Protein AF-A0A2G5TC03-F1 (afdb_monomer_lite)

Secondary structure (DSSP, 8-state):
---HHHHHHHHHHHHHHHHHHHHHHHHHHHHHHHHHHHHHH----HHHHHHHHHHHHHHHHHHHHHHHHHSTTHHHHHHHHHTT-------------

Radius of gyration: 22.6 Å; chains: 1; bounding box: 40×36×72 Å

Sequence (97 aa):
MTSNPSRVMFEILIKGLSLQVLLPLCCYVPVTILYCWNKYSGSQILISQYTLSFMGTLPCVFDPLLQIYFIMPYRTTILKFLACSPLTPLSRSRGNF

Structure (mmCIF, N/CA/C/O backbone):
data_AF-A0A2G5TC03-F1
#
_entry.id   AF-A0A2G5TC03-F1
#
loop_
_atom_site.group_PDB
_atom_site.id
_atom_site.type_symbol
_atom_site.label_atom_id
_atom_site.label_alt_id
_atom_site.label_comp_id
_atom_site.label_asym_id
_atom_site.label_entity_id
_atom_site.label_seq_id
_atom_site.pdbx_PDB_ins_code
_atom_site.Cartn_x
_atom_site.Cartn_y
_atom_site.Cartn_z
_atom_site.occupancy
_atom_site.B_iso_or_equiv
_atom_site.auth_seq_id
_atom_site.auth_comp_id
_atom_site.auth_asym_id
_atom_site.auth_atom_id
_atom_site.pdbx_PDB_model_num
ATOM 1 N N . MET A 1 1 ? 21.188 13.815 -28.849 1.00 44.28 1 MET A N 1
ATOM 2 C CA . MET A 1 1 ? 20.896 12.364 -28.896 1.00 44.28 1 MET A CA 1
ATOM 3 C C . MET A 1 1 ? 21.228 11.755 -27.537 1.00 44.28 1 MET A C 1
ATOM 5 O O . MET A 1 1 ? 22.329 11.264 -27.348 1.00 44.28 1 MET A O 1
ATOM 9 N N . THR A 1 2 ? 20.336 11.854 -26.552 1.00 47.28 2 THR A N 1
ATOM 10 C CA . THR A 1 2 ? 20.574 11.321 -25.198 1.00 47.28 2 THR A CA 1
ATOM 11 C C . THR A 1 2 ? 19.589 10.183 -24.914 1.00 47.28 2 THR A C 1
ATOM 13 O O . THR A 1 2 ? 18.406 10.391 -24.672 1.00 47.28 2 THR A O 1
ATOM 16 N N . SER A 1 3 ? 20.102 8.962 -25.093 1.00 52.19 3 SER A N 1
ATOM 17 C CA . SER A 1 3 ? 19.748 7.713 -24.403 1.00 52.19 3 SER A CA 1
ATOM 18 C C . SER A 1 3 ? 18.285 7.496 -23.961 1.00 52.19 3 SER A C 1
ATOM 20 O O . SER A 1 3 ? 17.947 7.635 -22.787 1.00 52.19 3 SER A O 1
ATOM 22 N N . ASN A 1 4 ? 17.454 6.957 -24.868 1.00 71.31 4 ASN A N 1
ATOM 23 C CA . ASN A 1 4 ? 16.202 6.234 -24.555 1.00 71.31 4 ASN A CA 1
ATOM 24 C C . ASN A 1 4 ? 16.199 5.444 -23.216 1.00 71.31 4 ASN A C 1
ATOM 26 O O . ASN A 1 4 ? 15.223 5.566 -22.472 1.00 71.31 4 ASN A O 1
ATOM 30 N N . PRO A 1 5 ? 17.257 4.688 -22.839 1.00 72.12 5 PRO A N 1
ATOM 31 C CA . PRO A 1 5 ? 17.284 3.960 -21.563 1.00 72.12 5 PRO A CA 1
ATOM 32 C C . PRO A 1 5 ? 17.206 4.843 -20.306 1.00 72.12 5 PRO A C 1
ATOM 34 O O . PRO A 1 5 ? 16.625 4.421 -19.309 1.00 72.12 5 PRO A O 1
ATOM 37 N N . SER A 1 6 ? 17.716 6.079 -20.337 1.00 76.69 6 SER A N 1
ATOM 38 C CA . SER A 1 6 ? 17.667 6.986 -19.181 1.00 76.69 6 SER A CA 1
ATOM 39 C C . SER A 1 6 ? 16.235 7.419 -18.849 1.00 76.69 6 SER A C 1
ATOM 41 O O . SER A 1 6 ? 15.889 7.549 -17.678 1.00 76.69 6 SER A O 1
ATOM 43 N N . ARG A 1 7 ? 15.373 7.590 -19.864 1.00 78.81 7 ARG A N 1
ATOM 44 C CA . ARG A 1 7 ? 13.953 7.921 -19.650 1.00 78.81 7 ARG A CA 1
ATOM 45 C C . ARG A 1 7 ? 13.171 6.748 -19.079 1.00 78.81 7 ARG A C 1
ATOM 47 O O . ARG A 1 7 ? 12.400 6.937 -18.149 1.00 78.81 7 ARG A O 1
ATOM 54 N N . VAL A 1 8 ? 13.421 5.537 -19.576 1.00 77.69 8 VAL A N 1
ATOM 55 C CA . VAL A 1 8 ? 12.795 4.315 -19.044 1.00 77.69 8 VAL A CA 1
ATOM 56 C C . VAL A 1 8 ? 13.163 4.110 -17.572 1.00 77.69 8 VAL A C 1
ATOM 58 O O . VAL A 1 8 ? 12.301 3.785 -16.759 1.00 77.69 8 VAL A O 1
ATOM 61 N N . MET A 1 9 ? 14.423 4.357 -17.207 1.00 75.62 9 MET A N 1
ATOM 62 C CA . MET A 1 9 ? 14.869 4.294 -15.815 1.00 75.62 9 MET A CA 1
ATOM 63 C C . MET A 1 9 ? 14.177 5.331 -14.928 1.00 75.62 9 MET A C 1
ATOM 65 O O . MET A 1 9 ? 13.765 5.006 -13.817 1.00 75.62 9 MET A O 1
ATOM 69 N N . PHE A 1 10 ? 14.001 6.551 -15.431 1.00 81.38 10 PHE A N 1
ATOM 70 C CA . PHE A 1 10 ? 13.312 7.618 -14.712 1.00 81.38 10 PHE A CA 1
ATOM 71 C C . PHE A 1 10 ? 11.819 7.320 -14.494 1.00 81.38 10 PHE A C 1
ATOM 73 O O . PHE A 1 10 ? 11.324 7.474 -13.383 1.00 81.38 10 PHE A O 1
ATOM 80 N N . GLU A 1 11 ? 11.116 6.815 -15.510 1.00 79.44 11 GLU A N 1
ATOM 81 C CA . GLU A 1 11 ? 9.709 6.391 -15.400 1.00 79.44 11 GLU A CA 1
ATOM 82 C C . GLU A 1 11 ? 9.520 5.290 -14.351 1.00 79.44 11 GLU A C 1
ATOM 84 O O . GLU A 1 11 ? 8.590 5.322 -13.543 1.00 79.44 11 GLU A O 1
ATOM 89 N N . ILE A 1 12 ? 10.432 4.317 -14.328 1.00 75.69 12 ILE A N 1
ATOM 90 C CA . ILE A 1 12 ? 10.439 3.258 -13.317 1.00 75.69 12 ILE A CA 1
ATOM 91 C C . ILE A 1 12 ? 10.665 3.875 -11.933 1.00 75.69 12 ILE A C 1
ATOM 93 O O . ILE A 1 12 ? 9.900 3.610 -11.014 1.00 75.69 12 ILE A O 1
ATOM 97 N N . LEU A 1 13 ? 11.631 4.773 -11.780 1.00 80.06 13 LEU A N 1
ATOM 98 C CA . LEU A 1 13 ? 11.879 5.439 -10.505 1.00 80.06 13 LEU A CA 1
ATOM 99 C C . LEU A 1 13 ? 10.645 6.217 -9.995 1.00 80.06 13 LEU A C 1
ATOM 101 O O . LEU A 1 13 ? 10.223 6.003 -8.860 1.00 80.06 13 LEU A O 1
ATOM 105 N N . ILE A 1 14 ? 10.001 7.031 -10.841 1.00 81.88 14 ILE A N 1
ATOM 106 C CA . ILE A 1 14 ? 8.790 7.807 -10.499 1.00 81.88 14 ILE A CA 1
ATOM 107 C C . ILE A 1 14 ? 7.637 6.895 -10.063 1.00 81.88 14 ILE A C 1
ATOM 109 O O . ILE A 1 14 ? 6.958 7.175 -9.069 1.00 81.88 14 ILE A O 1
ATOM 113 N N . LYS A 1 15 ? 7.411 5.786 -10.779 1.00 75.88 15 LYS A N 1
ATOM 114 C CA . LYS A 1 15 ? 6.368 4.816 -10.416 1.00 75.88 15 LYS A CA 1
ATOM 115 C C . LYS A 1 15 ? 6.683 4.121 -9.091 1.00 75.88 15 LYS A C 1
ATOM 117 O O . LYS A 1 15 ? 5.750 3.830 -8.348 1.00 75.88 15 LYS A O 1
ATOM 122 N N . GLY A 1 16 ? 7.960 3.895 -8.784 1.00 77.06 16 GLY A N 1
ATOM 123 C CA . GLY A 1 16 ? 8.411 3.299 -7.523 1.00 77.06 16 GLY A CA 1
ATOM 124 C C . GLY A 1 16 ? 8.146 4.195 -6.339 1.00 77.06 16 GLY A C 1
ATOM 125 O O . GLY A 1 16 ? 7.464 3.787 -5.404 1.00 77.06 16 GLY A O 1
ATOM 126 N N . LEU A 1 17 ? 8.579 5.446 -6.449 1.00 81.06 17 LEU A N 1
ATOM 127 C CA . LEU A 1 17 ? 8.309 6.490 -5.465 1.00 81.06 17 LEU A CA 1
ATOM 128 C C . LEU A 1 17 ? 6.807 6.691 -5.239 1.00 81.06 17 LEU A C 1
ATOM 130 O O . LEU A 1 17 ? 6.353 6.751 -4.099 1.00 81.06 17 LEU A O 1
ATOM 134 N N . SER A 1 18 ? 6.019 6.729 -6.314 1.00 82.00 18 SER A N 1
ATOM 135 C CA . SER A 1 18 ? 4.567 6.902 -6.214 1.00 82.00 18 SER A CA 1
ATOM 136 C C . SER A 1 18 ? 3.902 5.736 -5.475 1.00 82.00 18 SER A C 1
ATOM 138 O O . SER A 1 18 ? 3.045 5.962 -4.624 1.00 82.00 18 SER A O 1
ATOM 140 N N . LEU A 1 19 ? 4.314 4.491 -5.746 1.00 77.31 19 LEU A N 1
ATOM 141 C CA . LEU A 1 19 ? 3.793 3.322 -5.032 1.00 77.31 19 LEU A CA 1
ATOM 142 C C . LEU A 1 19 ? 4.254 3.283 -3.569 1.00 77.31 19 LEU A C 1
ATOM 144 O O . LEU A 1 19 ? 3.464 2.927 -2.699 1.00 77.31 19 LEU A O 1
ATOM 148 N N . GLN A 1 20 ? 5.506 3.666 -3.303 1.00 79.38 20 GLN A N 1
ATOM 149 C CA . GLN A 1 20 ? 6.080 3.721 -1.958 1.00 79.38 20 GLN A CA 1
ATOM 150 C C . GLN A 1 20 ? 5.372 4.750 -1.073 1.00 79.38 20 GLN A C 1
ATOM 152 O O . GLN A 1 20 ? 5.248 4.524 0.123 1.00 79.38 20 GLN A O 1
ATOM 157 N N . VAL A 1 21 ? 4.869 5.849 -1.643 1.00 83.19 21 VAL A N 1
ATOM 158 C CA . VAL A 1 21 ? 4.052 6.839 -0.919 1.00 83.19 21 VAL A CA 1
ATOM 159 C C . VAL A 1 21 ? 2.590 6.396 -0.809 1.00 83.19 21 VAL A C 1
ATOM 161 O O . VAL A 1 21 ? 1.963 6.589 0.232 1.00 83.19 21 VAL A O 1
ATOM 164 N N . LEU A 1 22 ? 2.032 5.773 -1.851 1.00 82.62 22 LEU A N 1
ATOM 165 C CA . LEU A 1 22 ? 0.631 5.343 -1.864 1.00 82.62 22 LEU A CA 1
ATOM 166 C C . LEU A 1 22 ? 0.360 4.194 -0.884 1.00 82.62 22 LEU A C 1
ATOM 168 O O . LEU A 1 22 ? -0.690 4.155 -0.252 1.00 82.62 22 LEU A O 1
ATOM 172 N N . LEU A 1 23 ? 1.302 3.266 -0.736 1.00 81.75 23 LEU A N 1
ATOM 173 C CA . LEU A 1 23 ? 1.162 2.104 0.134 1.00 81.75 23 LEU A CA 1
ATOM 174 C C . LEU A 1 23 ? 0.950 2.472 1.622 1.00 81.75 23 LEU A C 1
ATOM 176 O O . LEU A 1 23 ? -0.065 2.053 2.185 1.00 81.75 23 LEU A O 1
ATOM 180 N N . PRO A 1 24 ? 1.821 3.264 2.280 1.00 80.88 24 PRO A N 1
ATOM 181 C CA . PRO A 1 24 ? 1.572 3.719 3.637 1.00 80.88 24 PRO A CA 1
ATOM 182 C C . PRO A 1 24 ? 0.323 4.591 3.691 1.00 80.88 24 PRO A C 1
ATOM 184 O O . PRO A 1 24 ? -0.402 4.484 4.664 1.00 80.88 24 PRO A O 1
ATOM 187 N N . LEU A 1 25 ? -0.015 5.368 2.657 1.00 83.19 25 LEU A N 1
ATOM 188 C CA . LEU A 1 25 ? -1.283 6.104 2.632 1.00 83.19 25 LEU A CA 1
ATOM 189 C C . LEU A 1 25 ? -2.488 5.149 2.747 1.00 83.19 25 LEU A C 1
ATOM 191 O O . LEU A 1 25 ? -3.351 5.337 3.600 1.00 83.19 25 LEU A O 1
ATOM 195 N N . CYS A 1 26 ? -2.519 4.078 1.954 1.00 82.94 26 CYS A N 1
ATOM 196 C CA . CYS A 1 26 ? -3.583 3.076 1.991 1.00 82.94 26 CYS A CA 1
ATOM 197 C C . CYS A 1 26 ? -3.604 2.255 3.288 1.00 82.94 26 CYS A C 1
ATOM 199 O O . CYS A 1 26 ? -4.676 1.811 3.687 1.00 82.94 26 CYS A O 1
ATOM 201 N N . CYS A 1 27 ? -2.46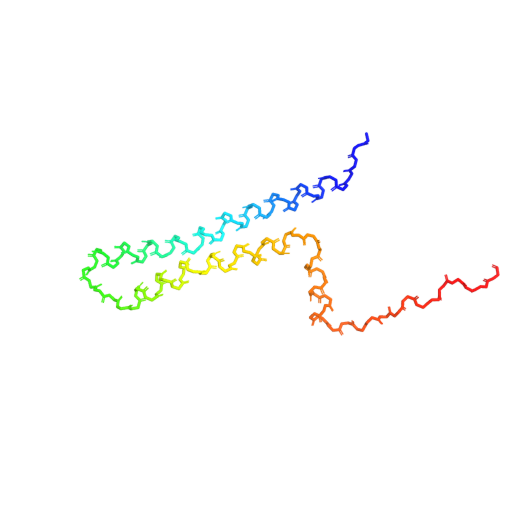3 2.042 3.948 1.00 81.62 27 CYS A N 1
ATOM 202 C CA . CYS A 1 27 ? -2.394 1.284 5.201 1.00 81.62 27 CYS A CA 1
ATOM 203 C C . CYS A 1 27 ? -2.639 2.159 6.440 1.00 81.62 27 CYS A C 1
ATOM 205 O O . CYS A 1 27 ? -3.431 1.790 7.299 1.00 81.62 27 CYS A O 1
ATOM 207 N N . TYR A 1 28 ? -2.004 3.328 6.543 1.00 81.25 28 TYR A N 1
ATOM 208 C CA . TYR A 1 28 ? -2.097 4.207 7.711 1.00 81.25 28 TYR A CA 1
ATOM 209 C C . TYR A 1 28 ? -3.414 4.976 7.778 1.00 81.25 28 TYR A C 1
ATOM 211 O O . TYR A 1 28 ? -3.945 5.140 8.873 1.00 81.25 28 TYR A O 1
ATOM 219 N N . VAL A 1 29 ? -3.972 5.452 6.659 1.00 86.12 29 VAL A N 1
ATOM 220 C CA . VAL A 1 29 ? -5.219 6.242 6.682 1.00 86.12 29 VAL A CA 1
ATOM 221 C C . VAL A 1 29 ? -6.386 5.474 7.320 1.00 86.12 29 VAL A C 1
ATOM 223 O O . VAL A 1 29 ? -6.946 5.985 8.293 1.00 86.12 29 VAL A O 1
ATOM 226 N N . PRO A 1 30 ? -6.745 4.249 6.882 1.00 82.94 30 PRO A N 1
ATOM 227 C CA . PRO A 1 30 ? -7.843 3.506 7.505 1.00 82.94 30 PRO A CA 1
ATOM 228 C C . PRO A 1 30 ? -7.549 3.138 8.962 1.00 82.94 30 PRO A C 1
ATOM 230 O O . PRO A 1 30 ? -8.451 3.184 9.796 1.00 82.94 30 PRO A O 1
ATOM 233 N N . VAL A 1 31 ? -6.289 2.849 9.301 1.00 83.56 31 VAL A N 1
ATOM 234 C CA . VAL A 1 31 ? -5.870 2.576 10.684 1.00 83.56 31 VAL A CA 1
ATOM 235 C C . VAL A 1 31 ? -6.064 3.795 11.577 1.00 83.56 31 VAL A C 1
ATOM 237 O O . VAL A 1 31 ? -6.573 3.674 12.688 1.00 83.56 31 VAL A O 1
ATOM 240 N N . THR A 1 32 ? -5.702 4.978 11.086 1.00 82.25 32 THR A N 1
ATOM 241 C CA . THR A 1 32 ? -5.833 6.232 11.833 1.00 82.25 32 THR A CA 1
ATOM 242 C C . THR A 1 32 ? -7.305 6.596 12.022 1.00 82.25 32 THR A C 1
ATOM 244 O O . THR A 1 32 ? -7.698 7.020 13.107 1.00 82.25 32 THR A O 1
ATOM 247 N N . ILE A 1 33 ? -8.146 6.359 11.009 1.00 85.69 33 ILE A N 1
ATOM 248 C CA . ILE A 1 33 ? -9.603 6.537 11.102 1.00 85.69 33 ILE A CA 1
ATOM 249 C C . ILE A 1 33 ? -10.200 5.587 12.147 1.00 85.69 33 ILE A C 1
ATOM 251 O O . ILE A 1 33 ? -10.931 6.039 13.026 1.00 85.69 33 ILE A O 1
ATOM 255 N N . LEU A 1 34 ? -9.860 4.294 12.099 1.00 82.06 34 LEU A N 1
ATOM 256 C CA . LEU A 1 34 ? -10.316 3.303 13.080 1.00 82.06 34 LEU A CA 1
ATOM 257 C C . LEU A 1 34 ? -9.832 3.635 14.494 1.00 82.06 34 LEU A C 1
ATOM 259 O O . LEU A 1 34 ? -10.596 3.504 15.450 1.00 82.06 34 LEU A O 1
ATOM 263 N N . TYR A 1 35 ? -8.592 4.103 14.634 1.00 80.88 35 TYR A N 1
ATOM 264 C CA . TYR A 1 35 ? -8.043 4.555 15.908 1.00 80.88 35 TYR A CA 1
ATOM 265 C C . TYR A 1 35 ? -8.839 5.735 16.475 1.00 80.88 35 TYR A C 1
ATOM 267 O O . TYR A 1 35 ? -9.279 5.685 17.625 1.00 80.88 35 TYR A O 1
ATOM 275 N N . CYS A 1 36 ? -9.072 6.774 15.667 1.00 84.38 36 CYS A N 1
ATOM 276 C CA . CYS A 1 36 ? -9.882 7.924 16.063 1.00 84.38 36 CYS A CA 1
ATOM 277 C C . CYS A 1 36 ? -11.305 7.493 16.432 1.00 84.38 36 CYS A C 1
ATOM 279 O O . CYS A 1 36 ? -11.800 7.888 17.484 1.00 84.38 36 CYS A O 1
ATOM 281 N N . TRP A 1 37 ? -11.933 6.629 15.632 1.00 81.69 37 TRP A N 1
ATOM 282 C CA . TRP A 1 37 ? -13.277 6.113 15.898 1.00 81.69 37 TRP A CA 1
ATOM 283 C C . TRP A 1 37 ? -13.372 5.396 17.250 1.00 81.69 37 TRP A C 1
ATOM 285 O O . TRP A 1 37 ? -14.256 5.702 18.049 1.00 81.69 37 TRP A O 1
ATOM 295 N N . ASN A 1 38 ? -12.433 4.494 17.551 1.00 79.31 38 ASN A N 1
ATOM 296 C CA . ASN A 1 38 ? -12.378 3.809 18.847 1.00 79.31 38 ASN A CA 1
ATOM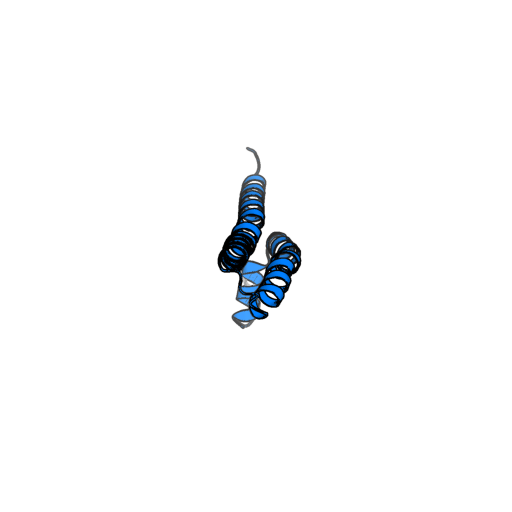 297 C C . ASN A 1 38 ? -12.204 4.803 20.004 1.00 79.31 38 ASN A C 1
ATOM 299 O O . ASN A 1 38 ? -12.834 4.657 21.051 1.00 79.31 38 ASN A O 1
ATOM 303 N N . LYS A 1 39 ? -11.390 5.845 19.802 1.00 78.12 39 LYS A N 1
ATOM 304 C CA . LYS A 1 39 ? -11.128 6.873 20.813 1.00 78.12 39 LYS A CA 1
ATOM 305 C C . LYS A 1 39 ? -12.367 7.711 21.137 1.00 78.12 39 LYS A C 1
ATOM 307 O O . LYS A 1 39 ? -12.595 7.999 22.306 1.00 78.12 39 LYS A O 1
ATOM 312 N N . TYR A 1 40 ? -13.179 8.052 20.134 1.00 80.44 40 TYR A N 1
ATOM 313 C CA . TYR A 1 40 ? -14.448 8.764 20.333 1.00 80.44 40 TYR A CA 1
ATOM 314 C C . TYR A 1 40 ? -15.561 7.864 20.875 1.00 80.44 40 TYR A C 1
ATOM 316 O O . TYR A 1 40 ? -16.379 8.317 21.669 1.00 80.44 40 TYR A O 1
ATOM 324 N N . SER A 1 41 ? -15.592 6.591 20.475 1.00 77.62 41 SER A N 1
ATOM 325 C CA . SER A 1 41 ? -16.631 5.650 20.902 1.00 77.62 41 SER A CA 1
ATOM 326 C C . SER A 1 41 ? -16.449 5.147 22.341 1.00 77.62 41 SER A C 1
ATOM 328 O O . SER A 1 41 ? -17.354 4.498 22.862 1.00 77.62 41 SER A O 1
ATOM 330 N N . GLY A 1 42 ? -15.293 5.384 22.973 1.00 68.19 42 GLY A N 1
ATOM 331 C CA . GLY A 1 42 ? -15.014 5.024 24.371 1.00 68.19 42 GLY A CA 1
ATOM 332 C C . GLY A 1 42 ? -14.933 3.518 24.664 1.00 68.19 42 GLY A C 1
ATOM 333 O O . GLY A 1 42 ? -14.627 3.129 25.787 1.00 68.19 42 GLY A O 1
ATOM 334 N N . SER A 1 43 ? -15.173 2.668 23.663 1.00 67.69 43 SER A N 1
ATOM 335 C CA . SER A 1 43 ? -15.098 1.212 23.762 1.00 67.69 43 SER A CA 1
ATOM 336 C C . SER A 1 43 ? -13.744 0.728 23.249 1.00 67.69 43 SER A C 1
ATOM 338 O O . SER A 1 43 ? -13.376 0.986 22.102 1.00 67.69 43 SER A O 1
ATOM 340 N N . GLN A 1 44 ? -12.985 0.024 24.092 1.00 62.81 44 GLN A N 1
ATOM 341 C CA . GLN A 1 44 ? -11.754 -0.642 23.669 1.00 62.81 44 GLN A CA 1
ATOM 342 C C . GLN A 1 44 ? -12.099 -1.925 22.916 1.00 62.81 44 GLN A C 1
ATOM 344 O O . GLN A 1 44 ? -12.243 -2.998 23.501 1.00 62.81 44 GLN A O 1
ATOM 349 N N . ILE A 1 45 ? -12.197 -1.832 21.593 1.00 67.81 45 ILE A N 1
ATOM 350 C CA . ILE A 1 45 ? -12.313 -3.021 20.756 1.00 67.81 45 ILE A CA 1
ATOM 351 C C . ILE A 1 45 ? -10.930 -3.684 20.698 1.00 67.81 45 ILE A C 1
ATOM 353 O O . ILE A 1 45 ? -10.006 -3.139 20.095 1.00 67.81 45 ILE A O 1
ATOM 357 N N . LEU A 1 46 ? -10.780 -4.875 21.295 1.00 69.69 46 LEU A N 1
ATOM 358 C CA . LEU A 1 46 ? -9.529 -5.657 21.267 1.00 69.69 46 LEU A CA 1
ATOM 359 C C . LEU A 1 46 ? -8.994 -5.837 19.835 1.00 69.69 46 LEU A C 1
ATOM 361 O O . LEU A 1 46 ? -7.792 -5.735 19.596 1.00 69.69 46 LEU A O 1
ATOM 365 N N . ILE A 1 47 ? -9.906 -6.031 18.873 1.00 69.25 47 ILE A N 1
ATOM 366 C CA . ILE A 1 47 ? -9.597 -6.130 17.440 1.00 69.25 47 ILE A CA 1
ATOM 367 C C . ILE A 1 47 ? -8.815 -4.908 16.940 1.00 69.25 47 ILE A C 1
ATOM 369 O O . ILE A 1 47 ? -7.890 -5.066 16.152 1.00 69.25 47 ILE A O 1
ATOM 373 N N . SER A 1 48 ? -9.116 -3.702 17.437 1.00 70.12 48 SER A N 1
ATOM 374 C CA . SER A 1 48 ? -8.464 -2.472 16.984 1.00 70.12 48 SER A CA 1
ATOM 375 C C . SER A 1 48 ? -6.968 -2.473 17.282 1.00 70.12 48 SER A C 1
ATOM 377 O O . SER A 1 48 ? -6.216 -1.897 16.504 1.00 70.12 48 SER A O 1
ATOM 379 N N . GLN A 1 49 ? -6.525 -3.103 18.375 1.00 72.19 49 GLN A N 1
ATOM 380 C CA . GLN A 1 49 ? -5.102 -3.165 18.719 1.00 72.19 49 GLN A CA 1
ATOM 381 C C . GLN A 1 49 ? -4.346 -4.117 17.789 1.00 72.19 49 GLN A C 1
ATOM 383 O O . GLN A 1 49 ? -3.302 -3.754 17.249 1.00 72.19 49 GLN A O 1
ATOM 388 N N . TYR A 1 50 ? -4.913 -5.298 17.527 1.00 79.12 50 TYR A N 1
ATOM 389 C CA . TYR A 1 50 ? -4.333 -6.253 16.582 1.00 79.12 50 TYR A CA 1
ATOM 390 C C . TYR A 1 50 ? -4.314 -5.702 15.157 1.00 79.12 50 TYR A C 1
ATOM 392 O O . TYR A 1 50 ? -3.302 -5.820 14.470 1.00 79.12 50 TYR A O 1
ATOM 400 N N . THR A 1 51 ? -5.392 -5.047 14.721 1.00 78.38 51 THR A N 1
ATOM 401 C CA . THR A 1 51 ? -5.456 -4.415 13.400 1.00 78.38 51 THR A CA 1
ATOM 402 C C . THR A 1 51 ? -4.467 -3.254 13.282 1.00 78.38 51 THR A C 1
ATOM 404 O O . THR A 1 51 ? -3.839 -3.132 12.234 1.00 78.38 51 THR A O 1
ATOM 407 N N . LEU A 1 52 ? -4.253 -2.456 14.341 1.00 78.62 52 LEU A N 1
ATOM 408 C CA . LEU A 1 52 ? -3.219 -1.410 14.359 1.00 78.62 52 LEU A CA 1
ATOM 409 C C . LEU A 1 52 ? -1.822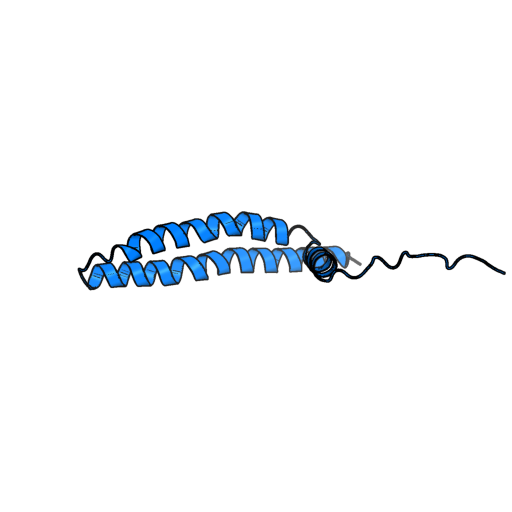 -1.993 14.137 1.00 78.62 52 LEU A C 1
ATOM 411 O O . LEU A 1 52 ? -1.102 -1.547 13.247 1.00 78.62 52 LEU A O 1
ATOM 415 N N . SER A 1 53 ? -1.435 -2.991 14.935 1.00 81.19 53 SER A N 1
ATOM 416 C CA . SER A 1 53 ? -0.103 -3.597 14.846 1.00 81.19 53 SER A CA 1
ATOM 417 C C . SER A 1 53 ? 0.101 -4.347 13.529 1.00 81.19 53 SER A C 1
ATOM 419 O O . SER A 1 53 ? 1.164 -4.246 12.916 1.00 81.19 53 SER A O 1
ATOM 421 N N . PHE A 1 54 ? -0.920 -5.058 13.050 1.00 83.06 54 PHE A N 1
ATOM 422 C CA . PHE A 1 54 ? -0.865 -5.774 11.778 1.00 83.06 54 PHE A CA 1
ATOM 423 C C . PHE A 1 54 ? -0.765 -4.814 10.586 1.00 83.06 54 PHE A C 1
ATOM 425 O O . PHE A 1 54 ? 0.127 -4.938 9.751 1.00 83.06 54 PHE A O 1
ATOM 432 N N . MET A 1 55 ? -1.625 -3.797 10.517 1.00 79.00 55 MET A N 1
ATOM 433 C CA . MET A 1 55 ? -1.571 -2.835 9.416 1.00 79.00 55 MET A CA 1
ATOM 434 C C . MET A 1 55 ? -0.385 -1.872 9.498 1.00 79.00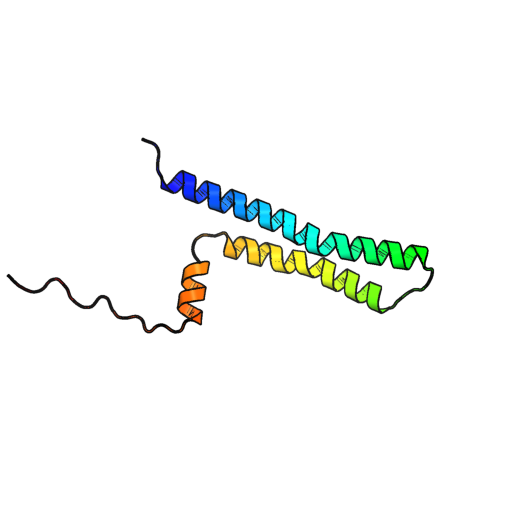 55 MET A C 1
ATOM 436 O O . MET A 1 55 ? 0.020 -1.357 8.462 1.00 79.00 55 MET A O 1
ATOM 440 N N . GLY A 1 56 ? 0.202 -1.658 10.680 1.00 81.00 56 GLY A N 1
ATOM 441 C CA . GLY A 1 56 ? 1.459 -0.923 10.843 1.00 81.00 56 GLY A CA 1
ATOM 442 C C . GLY A 1 56 ? 2.688 -1.710 10.379 1.00 81.00 56 GLY A C 1
ATOM 443 O O . GLY A 1 56 ? 3.645 -1.119 9.889 1.00 81.00 56 GLY A O 1
ATOM 444 N N . THR A 1 57 ? 2.655 -3.043 10.464 1.00 83.75 57 THR A N 1
ATOM 445 C CA . THR A 1 57 ? 3.753 -3.914 10.004 1.00 83.75 57 THR A CA 1
ATOM 446 C C . THR A 1 57 ? 3.679 -4.242 8.514 1.00 83.75 57 THR A C 1
ATOM 448 O O . THR A 1 57 ? 4.721 -4.436 7.890 1.00 83.75 57 THR A O 1
ATOM 451 N N . LEU A 1 58 ? 2.485 -4.232 7.908 1.00 82.69 58 LEU A N 1
ATOM 452 C CA . LEU A 1 58 ? 2.312 -4.393 6.458 1.00 82.69 58 LEU A CA 1
ATOM 453 C C . LEU A 1 58 ? 3.208 -3.458 5.622 1.00 82.69 58 LEU A C 1
ATOM 455 O O . LEU A 1 58 ? 3.937 -3.976 4.776 1.00 82.69 58 LEU A O 1
ATOM 459 N N . PRO A 1 59 ? 3.234 -2.125 5.827 1.00 80.25 59 PRO A N 1
ATOM 460 C CA . PRO A 1 59 ? 4.100 -1.247 5.048 1.00 80.25 59 PRO A CA 1
ATOM 461 C C . PRO A 1 59 ? 5.588 -1.557 5.245 1.00 80.25 59 PRO A C 1
ATOM 463 O O . PRO A 1 59 ? 6.338 -1.466 4.282 1.00 80.25 59 PRO A O 1
ATOM 466 N N . CYS A 1 60 ? 6.014 -2.016 6.427 1.00 81.56 60 CYS A N 1
ATOM 467 C CA . CYS A 1 60 ? 7.400 -2.435 6.668 1.00 81.56 60 CYS A CA 1
ATOM 468 C C . CYS A 1 60 ? 7.793 -3.704 5.899 1.00 81.56 60 CYS A C 1
ATOM 470 O O . CYS A 1 60 ? 8.952 -3.859 5.529 1.00 81.56 60 CYS A O 1
ATOM 472 N N . VAL A 1 61 ? 6.848 -4.615 5.657 1.00 81.69 61 VAL A N 1
ATOM 473 C CA . VAL A 1 61 ? 7.080 -5.826 4.852 1.00 81.69 61 VAL A CA 1
ATOM 474 C C . VAL A 1 61 ? 7.011 -5.509 3.360 1.00 81.69 61 VAL A C 1
ATOM 476 O O . VAL A 1 61 ? 7.787 -6.035 2.565 1.00 81.69 61 VAL A O 1
ATOM 479 N N . PHE A 1 62 ? 6.090 -4.635 2.961 1.00 76.44 62 PHE A N 1
ATOM 480 C CA . PHE A 1 62 ? 5.895 -4.283 1.562 1.00 76.44 62 PHE A CA 1
ATOM 481 C C . PHE A 1 62 ? 6.925 -3.282 1.034 1.00 76.44 62 PHE A C 1
ATOM 483 O O . PHE A 1 62 ? 7.219 -3.347 -0.151 1.00 76.44 62 PHE A O 1
ATOM 490 N N . ASP A 1 63 ? 7.516 -2.410 1.853 1.00 76.44 63 ASP A N 1
ATOM 491 C CA . ASP A 1 63 ? 8.585 -1.491 1.426 1.00 76.44 63 ASP A CA 1
ATOM 492 C C . ASP A 1 63 ? 9.772 -2.217 0.745 1.00 76.44 63 ASP A C 1
ATOM 494 O O . ASP A 1 63 ? 10.052 -1.917 -0.422 1.00 76.44 63 ASP A O 1
ATOM 498 N N . PRO A 1 64 ? 10.392 -3.257 1.347 1.00 73.38 64 PRO A N 1
ATOM 499 C CA . PRO A 1 64 ? 11.449 -4.019 0.684 1.00 73.38 64 PRO A CA 1
ATOM 500 C C . PRO A 1 64 ? 10.928 -4.855 -0.495 1.00 73.38 64 PRO A C 1
ATOM 502 O O . PRO A 1 64 ? 11.624 -4.989 -1.501 1.00 73.38 64 PRO A O 1
ATOM 505 N N . LEU A 1 65 ? 9.694 -5.379 -0.437 1.00 73.38 65 LEU A N 1
ATOM 506 C CA . LEU A 1 65 ? 9.084 -6.100 -1.567 1.00 73.38 65 LEU A CA 1
ATOM 507 C C . LEU A 1 65 ? 8.862 -5.184 -2.779 1.00 73.38 65 LEU A C 1
ATOM 509 O O . LEU A 1 65 ? 9.082 -5.596 -3.918 1.00 73.38 65 LEU A O 1
ATOM 513 N N . LEU A 1 66 ? 8.451 -3.937 -2.550 1.00 71.50 66 LEU A N 1
ATOM 514 C CA . LEU A 1 66 ? 8.267 -2.927 -3.584 1.00 71.50 66 LEU A CA 1
ATOM 515 C C . LEU A 1 66 ? 9.610 -2.437 -4.128 1.00 71.50 66 LEU A C 1
ATOM 517 O O . LEU A 1 66 ? 9.729 -2.303 -5.346 1.00 71.50 66 LEU A O 1
ATOM 521 N N . GLN A 1 67 ? 10.630 -2.255 -3.282 1.00 70.56 67 GLN A N 1
ATOM 522 C CA . GLN A 1 67 ? 11.999 -1.982 -3.738 1.00 70.56 67 GLN A CA 1
ATOM 523 C C . GLN A 1 67 ? 12.535 -3.101 -4.639 1.00 70.56 67 GLN A C 1
ATOM 525 O O . GLN A 1 67 ? 13.039 -2.821 -5.729 1.00 70.56 67 GLN A O 1
ATOM 530 N N . ILE A 1 68 ? 12.358 -4.368 -4.249 1.00 66.50 68 ILE A N 1
ATOM 531 C CA . ILE A 1 68 ? 12.745 -5.537 -5.059 1.00 66.50 68 ILE A CA 1
ATOM 532 C C . ILE A 1 68 ? 11.958 -5.577 -6.377 1.00 66.50 68 ILE A C 1
ATOM 534 O O . ILE A 1 68 ? 12.502 -5.940 -7.417 1.00 66.50 68 ILE A O 1
ATOM 538 N N . TYR A 1 69 ? 10.694 -5.145 -6.375 1.00 64.56 69 TYR A N 1
ATOM 539 C CA . TYR A 1 69 ? 9.878 -5.056 -7.586 1.00 64.56 69 TYR A CA 1
ATOM 540 C C . TYR A 1 69 ? 10.291 -3.896 -8.522 1.00 64.56 69 TYR A C 1
ATOM 542 O O . TYR A 1 69 ? 9.940 -3.893 -9.709 1.00 64.56 69 TYR A O 1
ATOM 550 N N . PHE A 1 70 ? 10.997 -2.888 -8.006 1.00 57.97 70 PHE A N 1
ATOM 551 C CA . PHE A 1 70 ? 11.452 -1.718 -8.765 1.00 57.97 70 PHE A CA 1
ATOM 552 C C . PHE A 1 70 ? 12.886 -1.815 -9.281 1.00 57.97 70 PHE A C 1
ATOM 554 O O . PHE A 1 70 ? 13.201 -1.181 -10.291 1.00 57.97 70 PHE A O 1
ATOM 561 N N . ILE A 1 71 ? 13.719 -2.677 -8.697 1.00 61.06 71 ILE A N 1
ATOM 562 C CA . ILE A 1 71 ? 14.921 -3.179 -9.366 1.00 61.06 71 ILE A CA 1
ATOM 563 C C . ILE A 1 71 ? 14.474 -4.003 -10.594 1.00 61.06 71 ILE A C 1
ATOM 565 O O . ILE A 1 71 ? 14.088 -5.166 -10.522 1.00 61.06 71 ILE A O 1
ATOM 569 N N . MET A 1 72 ? 14.404 -3.311 -11.737 1.00 49.28 72 MET A N 1
ATOM 570 C CA . MET A 1 72 ? 14.295 -3.806 -13.120 1.00 49.28 72 MET A CA 1
ATOM 571 C C . MET A 1 72 ? 14.793 -5.267 -13.244 1.00 49.28 72 MET A C 1
ATOM 573 O O . MET A 1 72 ? 15.976 -5.434 -12.972 1.00 49.28 72 MET A O 1
ATOM 577 N N . PRO A 1 73 ? 14.061 -6.346 -13.636 1.00 54.34 73 PRO A N 1
ATOM 578 C CA . PRO A 1 73 ? 12.948 -6.475 -14.582 1.00 54.34 73 PRO A CA 1
ATOM 579 C C . PRO A 1 73 ? 11.951 -7.600 -14.169 1.00 54.34 73 PRO A C 1
ATOM 581 O O . PRO A 1 73 ? 11.545 -8.428 -14.983 1.00 54.34 73 PRO A O 1
ATOM 584 N N . TYR A 1 74 ? 11.617 -7.742 -12.886 1.00 51.97 74 TYR A N 1
ATOM 585 C CA . TYR A 1 74 ? 11.083 -9.024 -12.397 1.00 51.97 74 TYR A CA 1
ATOM 586 C C . TYR A 1 74 ? 9.589 -9.256 -12.700 1.00 51.97 74 TYR A C 1
ATOM 588 O O . TYR A 1 74 ? 9.117 -10.382 -12.609 1.00 51.97 74 TYR A O 1
ATOM 596 N N . ARG A 1 75 ? 8.841 -8.233 -13.150 1.00 56.53 75 ARG A N 1
ATOM 597 C CA . ARG A 1 75 ? 7.401 -8.356 -13.482 1.00 56.53 75 ARG A CA 1
ATOM 598 C C . ARG A 1 75 ? 7.174 -9.359 -14.621 1.00 56.53 75 ARG A C 1
ATOM 600 O O . ARG A 1 75 ? 6.362 -10.268 -14.501 1.00 56.53 75 ARG A O 1
ATOM 607 N N . THR A 1 76 ? 7.941 -9.220 -15.703 1.00 55.78 76 THR A N 1
ATOM 608 C CA . THR A 1 76 ? 7.873 -10.090 -16.887 1.00 55.78 76 THR A CA 1
ATOM 609 C C . THR A 1 76 ? 8.466 -11.468 -16.606 1.00 55.78 76 THR A C 1
ATOM 611 O O . THR A 1 76 ? 7.992 -12.455 -17.158 1.00 55.78 76 THR A O 1
ATOM 614 N N . THR A 1 77 ? 9.472 -11.555 -15.731 1.00 56.47 77 THR A N 1
ATOM 615 C CA . THR A 1 77 ? 10.080 -12.826 -15.313 1.00 56.47 77 THR A CA 1
ATOM 616 C C . THR A 1 77 ? 9.153 -13.611 -14.396 1.00 56.47 77 THR A C 1
ATOM 618 O O . THR A 1 77 ? 8.956 -14.789 -14.644 1.00 56.47 77 THR A O 1
ATOM 621 N N . ILE A 1 78 ? 8.513 -12.972 -13.410 1.00 61.09 78 ILE A N 1
ATOM 622 C CA . ILE A 1 78 ? 7.498 -13.592 -12.548 1.00 61.09 78 ILE A CA 1
ATOM 623 C C . ILE A 1 78 ? 6.287 -14.012 -13.371 1.00 61.09 78 ILE A C 1
ATOM 625 O O . ILE A 1 78 ? 5.840 -15.136 -13.206 1.00 61.09 78 ILE A O 1
ATOM 629 N N . LEU A 1 79 ? 5.775 -13.170 -14.277 1.00 61.06 79 LEU A N 1
ATOM 630 C CA . LEU A 1 79 ? 4.682 -13.572 -15.168 1.00 61.06 79 LEU A CA 1
ATOM 631 C C . LEU A 1 79 ? 5.091 -14.738 -16.072 1.00 61.06 79 LEU A C 1
ATOM 633 O O . LEU A 1 79 ? 4.305 -15.658 -16.218 1.00 61.06 79 LEU A O 1
ATOM 637 N N . LYS A 1 80 ? 6.313 -14.770 -16.619 1.00 56.81 80 LYS A N 1
ATOM 638 C CA . LYS A 1 80 ? 6.826 -15.929 -17.377 1.00 56.81 80 LYS A CA 1
ATOM 639 C C . LYS A 1 80 ? 7.022 -17.180 -16.512 1.00 56.81 80 LYS A C 1
ATOM 641 O O . LYS A 1 80 ? 6.797 -18.283 -16.998 1.00 56.81 80 LYS A O 1
ATOM 646 N N . PHE A 1 81 ? 7.431 -17.011 -15.258 1.00 61.56 81 PHE A N 1
ATOM 647 C CA . PHE A 1 81 ? 7.675 -18.090 -14.301 1.00 61.56 81 PHE A CA 1
ATOM 648 C C . PHE A 1 81 ? 6.358 -18.683 -13.775 1.00 61.56 81 PHE A C 1
ATOM 650 O O . PHE A 1 81 ? 6.204 -19.898 -13.752 1.00 61.56 81 PHE A O 1
ATOM 657 N N . LEU A 1 82 ? 5.378 -17.835 -13.441 1.00 61.09 82 LEU A N 1
ATOM 658 C CA . LEU A 1 82 ? 4.012 -18.221 -13.063 1.00 61.09 82 LEU A CA 1
ATOM 659 C C . LEU A 1 82 ? 3.199 -18.741 -14.251 1.00 61.09 82 LEU A C 1
ATOM 661 O O . LEU A 1 82 ? 2.367 -19.620 -14.065 1.00 61.09 82 LEU A O 1
ATOM 665 N N . ALA A 1 83 ? 3.422 -18.227 -15.464 1.00 64.12 83 ALA A N 1
ATOM 666 C CA . ALA A 1 83 ? 2.707 -18.683 -16.654 1.00 64.12 83 ALA A CA 1
ATOM 667 C C . ALA A 1 83 ? 3.180 -20.049 -17.172 1.00 64.12 83 ALA A C 1
ATOM 669 O O . ALA A 1 83 ? 2.624 -20.492 -18.175 1.00 64.12 83 ALA A O 1
ATOM 670 N N . CYS A 1 84 ? 4.192 -20.691 -16.559 1.00 52.25 84 CYS A N 1
ATOM 671 C CA . CYS A 1 84 ? 4.725 -21.998 -16.974 1.00 52.25 84 CYS A CA 1
ATOM 672 C C . CYS A 1 84 ? 4.777 -22.169 -18.503 1.00 52.25 84 CYS A C 1
ATOM 674 O O . CYS A 1 84 ? 4.436 -23.224 -19.031 1.00 52.25 84 CYS A O 1
ATOM 676 N N . SER A 1 85 ? 5.160 -21.125 -19.246 1.00 55.34 85 SER A N 1
ATOM 677 C CA . SER A 1 85 ? 5.376 -21.291 -20.677 1.00 55.34 85 SER A CA 1
ATOM 678 C C . SER A 1 85 ? 6.705 -22.023 -20.817 1.00 55.34 85 SER A C 1
ATOM 680 O O . SER A 1 85 ? 7.712 -21.506 -20.321 1.00 55.34 85 SER A O 1
ATOM 682 N N . PRO A 1 86 ? 6.738 -23.219 -21.432 1.00 50.66 86 PRO A N 1
ATOM 683 C CA . PRO A 1 86 ? 7.987 -23.906 -21.695 1.00 50.66 86 PRO A CA 1
ATOM 684 C C . PRO A 1 86 ? 8.906 -22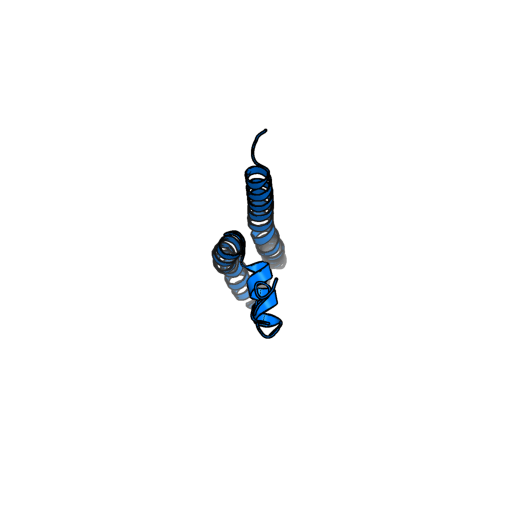.925 -22.415 1.00 50.66 86 PRO A C 1
ATOM 686 O O . PRO A 1 86 ? 8.480 -22.247 -23.351 1.00 50.66 86 PRO A O 1
ATOM 689 N N . LEU A 1 87 ? 10.152 -22.822 -21.955 1.00 53.38 87 LEU A N 1
ATOM 690 C CA . LEU A 1 87 ? 11.229 -22.232 -22.735 1.00 53.38 87 LEU A CA 1
ATOM 691 C C . LEU A 1 87 ? 11.223 -22.936 -24.091 1.00 53.38 87 LEU A C 1
ATOM 693 O O . LEU A 1 87 ? 11.764 -24.032 -24.205 1.00 53.38 87 LEU A O 1
ATOM 697 N N . THR A 1 88 ? 10.610 -22.344 -25.114 1.00 57.53 88 THR A N 1
ATOM 698 C CA . THR A 1 88 ? 10.926 -22.730 -26.481 1.00 57.53 88 THR A CA 1
ATOM 699 C C . THR A 1 88 ? 12.383 -22.323 -26.644 1.00 57.53 88 THR A C 1
ATOM 701 O O . THR A 1 88 ? 12.682 -21.123 -26.582 1.00 57.53 88 THR A O 1
ATOM 704 N N . PRO A 1 89 ? 13.324 -23.275 -26.746 1.00 45.66 89 PRO A N 1
ATOM 705 C CA . PRO A 1 89 ? 14.705 -22.908 -26.958 1.00 45.66 89 PRO A CA 1
ATOM 706 C C . PRO A 1 89 ? 14.749 -22.139 -28.277 1.00 45.66 89 PRO A C 1
ATOM 708 O O . PRO A 1 89 ? 14.115 -22.540 -29.256 1.00 45.66 89 PRO A O 1
ATOM 711 N N . LEU A 1 90 ? 15.500 -21.038 -28.299 1.00 56.66 90 LEU A N 1
ATOM 712 C CA . LEU A 1 90 ? 15.991 -20.400 -29.520 1.00 56.66 90 LEU A CA 1
ATOM 713 C C . LEU A 1 90 ? 16.931 -21.391 -30.227 1.00 56.66 90 LEU A C 1
ATOM 715 O O . LEU A 1 90 ? 18.145 -21.226 -30.283 1.00 56.66 90 LEU A O 1
ATOM 719 N N . SER A 1 91 ? 16.361 -22.486 -30.716 1.00 54.22 91 SER A N 1
ATOM 720 C CA . SER A 1 91 ? 17.015 -23.430 -31.587 1.00 54.22 91 SER A CA 1
ATOM 721 C C . SER A 1 91 ? 16.913 -22.861 -32.992 1.00 54.22 91 SER A C 1
ATOM 723 O O . SER A 1 91 ? 15.840 -22.803 -33.586 1.00 54.22 91 SER A O 1
ATOM 725 N N . ARG A 1 92 ? 18.083 -22.496 -33.517 1.00 54.41 92 ARG A N 1
ATOM 726 C CA . ARG A 1 92 ? 18.454 -22.820 -34.895 1.00 54.41 92 ARG A CA 1
ATOM 727 C C . ARG A 1 92 ? 17.706 -22.046 -35.986 1.00 54.41 92 ARG A C 1
ATOM 729 O O . ARG A 1 92 ? 16.925 -22.603 -36.743 1.00 54.41 92 ARG A O 1
ATOM 736 N N . SER A 1 93 ? 18.114 -20.794 -36.182 1.00 52.47 93 SER A N 1
ATOM 737 C CA . SER A 1 93 ? 18.127 -20.196 -37.523 1.00 52.47 93 SER A CA 1
ATOM 738 C C . SER A 1 93 ? 19.486 -19.561 -37.805 1.00 52.47 93 SER A C 1
ATOM 740 O O . SER A 1 93 ? 19.668 -18.348 -37.757 1.00 52.47 93 SER A O 1
ATOM 742 N N . ARG A 1 94 ? 20.483 -20.422 -38.023 1.00 46.97 94 ARG A N 1
ATOM 743 C CA . ARG A 1 94 ? 21.627 -20.117 -38.889 1.00 46.97 94 ARG A CA 1
ATOM 744 C C . ARG A 1 94 ? 22.245 -21.426 -39.368 1.00 46.97 94 ARG A C 1
ATOM 746 O O . ARG A 1 94 ? 23.310 -21.844 -38.930 1.00 46.97 94 ARG A O 1
ATOM 753 N N . GLY A 1 95 ? 21.494 -22.100 -40.226 1.00 49.66 95 GLY A N 1
ATOM 754 C CA . GLY A 1 95 ? 21.985 -23.154 -41.092 1.00 49.66 95 GLY A CA 1
ATOM 755 C C . GLY A 1 95 ? 21.357 -22.951 -42.462 1.00 49.66 95 GLY A C 1
ATOM 756 O O . GLY A 1 95 ? 20.141 -23.060 -42.574 1.00 49.66 95 GLY A O 1
ATOM 757 N N . ASN A 1 96 ? 22.228 -22.699 -43.439 1.00 43.84 96 ASN A N 1
ATOM 758 C CA . ASN A 1 96 ? 22.106 -23.012 -44.864 1.00 43.84 96 ASN A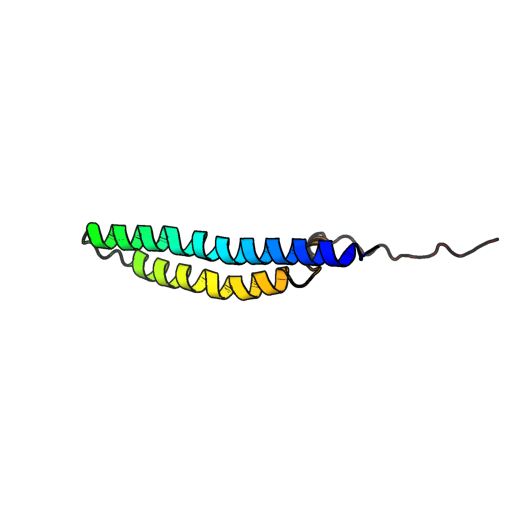 CA 1
ATOM 759 C C . ASN A 1 96 ? 21.922 -21.851 -45.855 1.00 43.84 96 ASN A C 1
ATOM 761 O O . ASN A 1 96 ? 20.851 -21.258 -45.949 1.00 43.84 96 ASN A O 1
ATOM 765 N N . PHE A 1 97 ? 22.995 -21.755 -46.654 1.00 44.81 97 PHE A N 1
ATOM 766 C CA . PHE A 1 97 ? 23.164 -21.271 -48.025 1.00 44.81 97 PHE A CA 1
ATOM 767 C C . PHE A 1 97 ? 23.326 -19.767 -48.252 1.00 44.81 97 PHE A C 1
ATOM 769 O O . PHE A 1 97 ? 22.340 -19.013 -48.127 1.00 44.81 97 PHE A O 1
#

Organism: NCBI:txid1611254

Foldseek 3Di:
DDDPVVVVLVVLVVVLVVCLVVLCVVLVVVLVVLVVVCVVVVDPDVVNVVSNVVSVCVSVVVNVVSVVVSPPDCPVVVCCVVVPDPPPDPPDDPDDD

InterPro domains:
  IPR019421 7TM GPCR, serpentine receptor class d (Srd) [PF10317] (2-80)

pLDDT: mean 70.18, std 12.42, range [43.84, 86.12]